Protein AF-A0AAV5VNT0-F1 (afdb_monomer_lite)

pLDDT: mean 85.04, std 13.35, range [34.25, 96.0]

Secondary structure (DSSP, 8-state):
-------GGGTTS-HHHHHHHHHHHT-TTS-HHHHHHHHHHHHHHTT-HHHHHHHHHHHHHHHHHHHHHHHHHHHHHHHHHHHHHHTT--

Structure (mmCIF, N/CA/C/O backbone):
data_AF-A0AAV5VNT0-F1
#
_entry.id   AF-A0AAV5VNT0-F1
#
loop_
_atom_site.group_PDB
_atom_site.id
_atom_site.type_symbol
_atom_site.label_atom_id
_atom_site.label_alt_id
_atom_site.label_comp_id
_atom_site.label_asym_id
_atom_site.label_entity_id
_atom_site.label_seq_id
_atom_site.pdbx_PDB_ins_code
_atom_site.Cartn_x
_atom_site.Cartn_y
_atom_site.Cartn_z
_atom_site.occupancy
_atom_site.B_iso_or_equiv
_atom_site.auth_seq_id
_atom_site.auth_comp_id
_atom_site.auth_asym_id
_atom_site.auth_atom_id
_atom_site.pdbx_PDB_model_num
ATOM 1 N N . TYR A 1 1 ? -12.358 0.124 -18.555 1.00 34.25 1 TYR A N 1
ATOM 2 C CA . TYR A 1 1 ? -12.514 0.448 -17.124 1.00 34.25 1 TYR A CA 1
ATOM 3 C C . TYR A 1 1 ? -11.958 -0.697 -16.294 1.00 34.25 1 TYR A C 1
ATOM 5 O O . TYR A 1 1 ? -12.431 -1.818 -16.433 1.00 34.25 1 TYR A O 1
ATOM 13 N N . GLY A 1 2 ? -10.892 -0.461 -15.525 1.00 47.00 2 GLY A N 1
ATOM 14 C CA . GLY A 1 2 ? -10.323 -1.485 -14.647 1.00 47.00 2 GLY A CA 1
ATOM 15 C C . GLY A 1 2 ? -11.284 -1.765 -13.498 1.00 47.00 2 GLY A C 1
ATOM 16 O O . GLY A 1 2 ? -11.700 -0.836 -12.814 1.00 47.00 2 GLY A O 1
ATOM 17 N N . VAL A 1 3 ? -11.666 -3.026 -13.302 1.00 51.25 3 VAL A N 1
ATOM 18 C CA . VAL A 1 3 ? -12.494 -3.434 -12.163 1.00 51.25 3 VAL A CA 1
ATOM 19 C C . VAL A 1 3 ? -11.725 -3.085 -10.890 1.00 51.25 3 VAL A C 1
ATOM 21 O O . VAL A 1 3 ? -10.681 -3.686 -10.623 1.00 51.25 3 VAL A O 1
ATOM 24 N N . TRP A 1 4 ? -12.206 -2.104 -10.121 1.00 56.44 4 TRP A N 1
ATOM 25 C CA . TRP A 1 4 ? -11.649 -1.794 -8.806 1.00 56.44 4 TRP A CA 1
ATOM 26 C C . TRP A 1 4 ? -11.833 -3.024 -7.919 1.00 56.44 4 TRP A C 1
ATOM 28 O O . TRP A 1 4 ? -12.928 -3.319 -7.437 1.00 56.44 4 TRP A O 1
ATOM 38 N N . ARG A 1 5 ? -10.764 -3.809 -7.770 1.00 68.62 5 ARG A N 1
ATOM 39 C CA . ARG A 1 5 ? -10.775 -4.995 -6.922 1.00 68.62 5 ARG A CA 1
ATOM 40 C C . ARG A 1 5 ? -10.597 -4.520 -5.491 1.00 68.62 5 ARG A C 1
ATOM 42 O O . ARG A 1 5 ? -9.502 -4.115 -5.107 1.00 68.62 5 ARG A O 1
ATOM 49 N N . GLN A 1 6 ? -11.691 -4.554 -4.738 1.00 76.75 6 GLN A N 1
ATOM 50 C CA . GLN A 1 6 ? -11.730 -4.097 -3.358 1.00 76.75 6 GLN A CA 1
ATOM 51 C C . GLN A 1 6 ? -10.601 -4.750 -2.531 1.00 76.75 6 GLN A C 1
ATOM 53 O O . GLN A 1 6 ? -10.491 -5.983 -2.530 1.00 76.75 6 GLN A O 1
ATOM 58 N N . PRO A 1 7 ? -9.759 -3.963 -1.834 1.00 86.19 7 PRO A N 1
ATOM 59 C CA . PRO A 1 7 ? -8.749 -4.512 -0.940 1.00 86.19 7 PRO A CA 1
ATOM 60 C C . PRO A 1 7 ? -9.360 -5.430 0.137 1.00 86.19 7 PRO A C 1
ATOM 62 O O . PRO A 1 7 ? -10.399 -5.086 0.704 1.00 86.19 7 PRO A O 1
ATOM 65 N N . PRO A 1 8 ? -8.724 -6.569 0.478 1.00 89.31 8 PRO A N 1
ATOM 66 C CA . PRO A 1 8 ? -9.268 -7.525 1.448 1.00 89.31 8 PRO A CA 1
ATOM 67 C C . PRO A 1 8 ? -9.557 -6.929 2.831 1.00 89.31 8 PRO A C 1
ATOM 69 O O . PRO A 1 8 ? -10.548 -7.292 3.457 1.00 89.31 8 PRO A O 1
ATOM 72 N N . PHE A 1 9 ? -8.744 -5.971 3.291 1.00 90.00 9 PHE A N 1
ATOM 73 C CA . PHE A 1 9 ? -8.933 -5.320 4.593 1.00 90.00 9 PHE A CA 1
ATOM 74 C C . PHE A 1 9 ? -10.235 -4.512 4.688 1.00 90.00 9 PHE A C 1
ATOM 76 O O . PHE A 1 9 ? -10.675 -4.191 5.787 1.00 90.00 9 PHE A O 1
ATOM 83 N N . LEU A 1 10 ? -10.887 -4.218 3.558 1.00 91.50 10 LEU A N 1
ATOM 84 C CA . LEU A 1 10 ? -12.188 -3.562 3.551 1.00 91.50 10 LEU A CA 1
ATOM 85 C C . LEU A 1 10 ? -13.346 -4.517 3.854 1.00 91.50 10 LEU A C 1
ATOM 87 O O . LEU A 1 10 ? -14.448 -4.049 4.108 1.00 91.50 10 LEU A O 1
ATOM 91 N N . GLN A 1 11 ? -13.156 -5.838 3.837 1.00 88.50 11 GLN A N 1
ATOM 92 C CA . GLN A 1 11 ? -14.259 -6.776 4.081 1.00 88.50 11 GLN A CA 1
ATOM 93 C C . GLN A 1 11 ? -14.809 -6.687 5.512 1.00 88.50 11 GLN A C 1
ATOM 95 O O . GLN A 1 11 ? -16.011 -6.851 5.700 1.00 88.50 11 GLN A O 1
ATOM 100 N N . GLY A 1 12 ? -13.949 -6.380 6.489 1.00 85.50 12 GLY A N 1
ATOM 101 C CA . GLY A 1 12 ? -14.295 -6.326 7.913 1.00 85.50 12 GLY A CA 1
ATOM 102 C C . GLY A 1 12 ? -14.719 -4.954 8.444 1.00 85.50 12 GLY A C 1
ATOM 103 O O . GLY A 1 12 ? -14.977 -4.838 9.637 1.00 85.50 12 GLY A O 1
ATOM 104 N N . VAL A 1 13 ? -14.776 -3.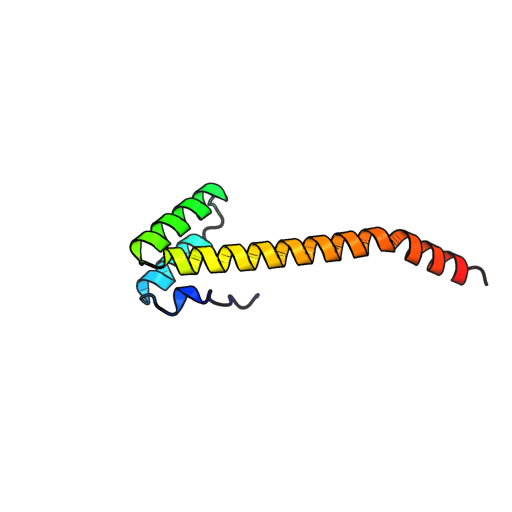917 7.601 1.00 91.75 13 VAL A N 1
ATOM 105 C CA . VAL A 1 13 ? -15.164 -2.556 8.018 1.00 91.75 13 VAL A CA 1
ATOM 106 C C . VAL A 1 13 ? -16.582 -2.207 7.558 1.00 91.75 13 VAL A C 1
ATOM 108 O O . VAL A 1 13 ? -17.135 -2.833 6.645 1.00 91.75 13 VAL A O 1
ATOM 111 N N . SER A 1 14 ? -17.176 -1.190 8.185 1.00 93.94 14 SER A N 1
ATOM 112 C CA . SER A 1 14 ? -18.531 -0.722 7.870 1.00 93.94 14 SER A CA 1
ATOM 113 C C . SER A 1 14 ? -18.658 -0.210 6.427 1.00 93.94 14 SER A C 1
ATOM 115 O O . SER A 1 14 ? -17.668 0.142 5.783 1.00 93.94 14 SER A O 1
ATOM 117 N N . ALA A 1 15 ? -19.890 -0.133 5.913 1.00 92.56 15 ALA A N 1
ATOM 118 C CA . ALA A 1 15 ? -20.157 0.462 4.599 1.00 92.56 15 ALA A CA 1
ATOM 119 C C . ALA A 1 15 ? -19.626 1.903 4.511 1.00 92.56 15 ALA A C 1
ATOM 121 O O . ALA A 1 15 ? -18.898 2.230 3.579 1.00 92.56 15 ALA A O 1
ATOM 122 N N . GLN A 1 16 ? -19.860 2.707 5.553 1.00 93.50 16 GLN A N 1
ATOM 123 C CA . GLN A 1 16 ? -19.322 4.063 5.645 1.00 93.50 16 GLN A CA 1
ATOM 124 C C . GLN A 1 16 ? -17.789 4.088 5.572 1.00 93.50 16 GLN A C 1
ATOM 126 O O . GLN A 1 16 ? -17.215 4.903 4.860 1.00 93.50 16 GLN A O 1
ATOM 131 N N . ALA A 1 17 ? -17.108 3.171 6.266 1.00 93.19 17 ALA A N 1
ATOM 132 C CA . ALA A 1 17 ? -15.652 3.100 6.231 1.00 93.19 17 ALA A CA 1
ATOM 133 C C . ALA A 1 17 ? -15.117 2.723 4.840 1.00 93.19 17 ALA A C 1
ATOM 135 O O . ALA A 1 17 ? -14.068 3.228 4.437 1.00 93.19 17 ALA A O 1
ATOM 136 N N . LYS A 1 18 ? -15.834 1.874 4.089 1.00 93.62 18 LYS A N 1
ATOM 137 C CA . LYS A 1 18 ? -15.508 1.555 2.687 1.00 93.62 18 LYS A CA 1
ATOM 138 C C . LYS A 1 18 ? -15.625 2.790 1.795 1.00 93.62 18 LYS A C 1
ATOM 140 O O . LYS A 1 18 ? -14.741 3.011 0.968 1.00 93.62 18 LYS A O 1
ATOM 145 N N . ASP A 1 19 ? -16.670 3.590 1.984 1.00 92.44 19 ASP A N 1
ATOM 146 C CA . ASP A 1 19 ? -16.889 4.821 1.219 1.00 92.44 19 ASP A CA 1
ATOM 147 C C . ASP A 1 19 ? -15.855 5.897 1.562 1.00 92.44 19 ASP A C 1
ATOM 149 O O . ASP A 1 19 ? -15.318 6.547 0.665 1.00 92.44 19 ASP A O 1
ATOM 153 N N . ASP A 1 20 ? -15.505 6.042 2.841 1.00 93.06 20 ASP A N 1
ATOM 154 C CA . ASP A 1 20 ? -14.444 6.951 3.284 1.00 93.06 20 ASP A CA 1
ATOM 155 C C . ASP A 1 20 ? -13.094 6.566 2.657 1.00 93.06 20 ASP A C 1
ATOM 157 O O . ASP A 1 20 ? -12.383 7.422 2.129 1.00 93.06 20 ASP A O 1
ATOM 161 N N . TYR A 1 21 ? -12.759 5.270 2.649 1.00 92.50 21 TYR A N 1
ATOM 162 C CA . TYR A 1 21 ? -11.541 4.777 2.002 1.00 92.50 21 TYR A CA 1
ATOM 163 C C . TYR A 1 21 ? -11.544 5.047 0.497 1.00 92.50 21 TYR A C 1
ATOM 165 O O . TYR A 1 21 ? -10.533 5.476 -0.058 1.00 92.50 21 TYR A O 1
ATOM 173 N N . ARG A 1 22 ? -12.681 4.814 -0.171 1.00 90.00 22 ARG A N 1
ATOM 174 C CA . ARG A 1 22 ? -12.839 5.087 -1.601 1.00 90.00 22 ARG A CA 1
ATOM 175 C C . ARG A 1 22 ? -12.546 6.552 -1.915 1.00 90.00 22 ARG A C 1
ATOM 177 O O . ARG A 1 22 ? -11.751 6.812 -2.809 1.00 90.00 22 ARG A O 1
ATOM 184 N N . LYS A 1 23 ? -13.114 7.489 -1.151 1.00 90.94 23 LYS A N 1
ATOM 185 C CA . LYS A 1 23 ? -12.878 8.934 -1.328 1.00 90.94 23 LYS A CA 1
ATOM 186 C C . LYS A 1 23 ? -11.410 9.313 -1.156 1.00 90.94 23 LYS A C 1
ATOM 188 O O . LYS A 1 23 ? -10.928 10.183 -1.870 1.00 90.94 23 LYS A O 1
ATOM 193 N N . ILE A 1 24 ? -10.705 8.671 -0.221 1.00 90.81 24 ILE A N 1
ATOM 194 C CA . ILE A 1 24 ? -9.259 8.863 -0.051 1.00 90.81 24 ILE A CA 1
ATOM 195 C C . ILE A 1 24 ? -8.514 8.350 -1.290 1.00 90.81 24 ILE A C 1
ATOM 197 O O . ILE A 1 24 ? -7.677 9.057 -1.835 1.00 90.81 24 ILE A O 1
ATOM 201 N N . TYR A 1 25 ? -8.831 7.138 -1.749 1.00 84.94 25 TYR A N 1
ATOM 202 C CA . TYR A 1 25 ? -8.135 6.478 -2.857 1.00 84.94 25 TYR A CA 1
ATOM 203 C C . TYR A 1 25 ? -8.379 7.131 -4.226 1.00 84.94 25 TYR A C 1
ATOM 205 O O . TYR A 1 25 ? -7.468 7.195 -5.044 1.00 84.94 25 TYR A O 1
ATOM 213 N N . GLU A 1 26 ? -9.599 7.602 -4.479 1.00 86.31 26 GLU A N 1
ATOM 214 C CA . GLU A 1 26 ? -10.005 8.257 -5.731 1.00 86.31 26 GLU A CA 1
ATOM 215 C C . GLU A 1 26 ? -9.636 9.751 -5.757 1.00 86.31 26 GLU A C 1
ATOM 217 O O . GLU A 1 26 ? -9.916 10.441 -6.734 1.00 86.31 26 GLU A O 1
ATOM 222 N N . ASN A 1 27 ? -8.996 10.273 -4.706 1.00 86.81 27 ASN A N 1
ATOM 223 C CA . ASN A 1 27 ? -8.526 11.650 -4.694 1.00 86.81 27 ASN A CA 1
ATOM 224 C C . ASN A 1 27 ? -7.271 11.804 -5.568 1.00 86.81 27 ASN A C 1
ATOM 226 O O . ASN A 1 27 ? -6.142 11.659 -5.101 1.00 86.81 27 ASN A O 1
ATOM 230 N N . GLU A 1 28 ? -7.488 12.136 -6.839 1.00 76.56 28 GLU A N 1
ATOM 231 C CA . GLU A 1 28 ? -6.434 12.331 -7.846 1.00 76.56 28 GLU A CA 1
ATOM 232 C C . GLU A 1 28 ? -5.535 13.553 -7.577 1.00 76.56 28 GLU A C 1
ATOM 234 O O . GLU A 1 28 ? -4.477 13.687 -8.188 1.00 76.56 28 GLU A O 1
ATOM 239 N N . VAL A 1 29 ? -5.936 14.443 -6.661 1.00 83.69 29 VAL A N 1
ATOM 240 C CA . VAL A 1 29 ? -5.225 15.694 -6.346 1.00 83.69 29 VAL A CA 1
ATOM 241 C C . VAL A 1 29 ? -4.234 15.511 -5.189 1.00 83.69 29 VAL A C 1
ATOM 243 O O . VAL A 1 29 ? -3.308 16.306 -5.0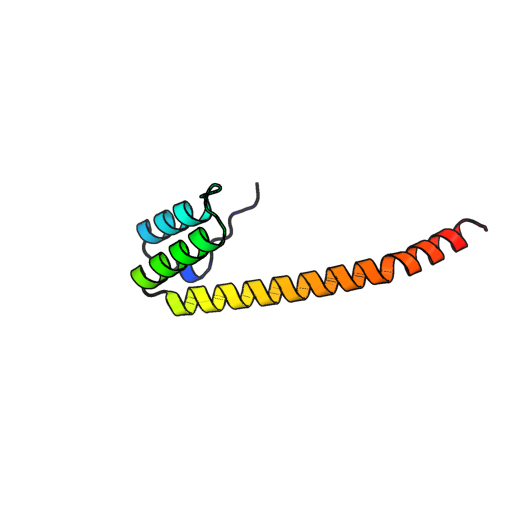31 1.00 83.69 29 VAL A O 1
ATOM 246 N N . MET A 1 30 ? -4.396 14.470 -4.367 1.00 82.88 30 MET A N 1
ATOM 247 C CA . MET A 1 30 ? -3.515 14.235 -3.224 1.00 82.88 30 MET A CA 1
ATOM 248 C C . MET A 1 30 ? -2.104 13.837 -3.660 1.00 82.88 30 MET A C 1
ATOM 250 O O . MET A 1 30 ? -1.900 12.893 -4.426 1.00 82.88 30 MET A O 1
ATOM 254 N N . ALA A 1 31 ? -1.102 14.492 -3.071 1.00 86.69 31 ALA A N 1
ATOM 255 C CA . ALA A 1 31 ? 0.269 14.013 -3.161 1.00 86.69 31 ALA A CA 1
ATOM 256 C C . ALA A 1 31 ? 0.394 12.632 -2.493 1.00 86.69 31 ALA A C 1
ATOM 258 O O . ALA A 1 31 ? -0.307 12.315 -1.529 1.00 86.69 31 ALA A O 1
ATOM 259 N N . LYS A 1 32 ? 1.345 11.815 -2.957 1.00 81.12 32 LYS A N 1
ATOM 260 C CA . LYS A 1 32 ? 1.550 10.442 -2.462 1.00 81.12 32 LYS A CA 1
ATOM 261 C C . LYS A 1 32 ? 1.693 10.360 -0.934 1.00 81.12 32 LYS A C 1
ATOM 263 O O . LYS A 1 32 ? 1.150 9.447 -0.313 1.00 81.12 32 LYS A O 1
ATOM 268 N N . GLU A 1 33 ? 2.412 11.299 -0.326 1.00 84.25 33 GLU A N 1
ATOM 269 C CA . GLU A 1 33 ? 2.586 11.357 1.131 1.00 84.25 33 GLU A CA 1
ATOM 270 C C . GLU A 1 33 ? 1.275 11.687 1.853 1.00 84.25 33 GLU A C 1
ATOM 272 O O . GLU A 1 33 ? 0.939 11.043 2.845 1.00 84.25 33 GLU A O 1
ATOM 277 N N . GLN A 1 34 ? 0.482 12.617 1.315 1.00 87.69 34 GLN A N 1
ATOM 278 C CA . GLN A 1 34 ? -0.829 12.969 1.868 1.00 87.69 34 GLN A CA 1
ATOM 279 C C . GLN A 1 34 ? -1.796 11.786 1.794 1.00 87.69 34 GLN A C 1
ATOM 281 O O . GLN A 1 34 ? -2.465 11.481 2.780 1.00 87.69 34 GLN A O 1
ATOM 286 N N . LEU A 1 35 ? -1.810 11.076 0.663 1.00 88.25 35 LEU A N 1
ATOM 287 C CA . LEU A 1 35 ? -2.589 9.853 0.490 1.00 88.25 35 LEU A CA 1
ATOM 288 C C . LEU A 1 35 ? -2.179 8.780 1.512 1.00 88.25 35 LEU A C 1
ATOM 290 O O . LEU A 1 35 ? -3.030 8.141 2.127 1.00 88.25 35 LEU A O 1
ATOM 294 N N . THR A 1 36 ? -0.873 8.612 1.731 1.00 87.31 36 THR A N 1
ATOM 295 C CA . THR A 1 36 ? -0.331 7.633 2.687 1.00 87.31 36 THR A CA 1
ATOM 296 C C . THR A 1 36 ? -0.767 7.958 4.115 1.00 87.31 36 THR A C 1
ATOM 298 O O . THR A 1 36 ? -1.269 7.082 4.822 1.00 87.31 36 THR A O 1
ATOM 301 N N . ASN A 1 37 ? -0.659 9.225 4.516 1.00 92.06 37 ASN A N 1
ATOM 302 C CA . ASN A 1 37 ? -1.090 9.689 5.833 1.00 92.06 37 ASN A CA 1
ATOM 303 C C . ASN A 1 37 ? -2.610 9.557 6.020 1.00 92.06 37 ASN A C 1
ATOM 305 O O . ASN A 1 37 ? -3.061 9.119 7.079 1.00 92.06 37 ASN A O 1
ATOM 309 N N . ALA A 1 38 ? -3.406 9.867 4.992 1.00 93.06 38 ALA A N 1
ATOM 310 C CA . ALA A 1 38 ? -4.860 9.721 5.027 1.00 93.06 38 ALA A CA 1
ATOM 311 C C . ALA A 1 38 ? -5.289 8.253 5.187 1.00 93.06 38 ALA A C 1
ATOM 313 O O . ALA A 1 38 ? -6.153 7.950 6.012 1.00 93.06 38 ALA A O 1
ATOM 314 N N . ILE A 1 39 ? -4.651 7.329 4.459 1.00 92.31 39 ILE A N 1
ATOM 315 C CA . ILE A 1 39 ? -4.903 5.887 4.596 1.00 92.31 39 ILE A CA 1
ATOM 316 C C . ILE A 1 39 ? -4.489 5.392 5.988 1.00 92.31 39 ILE A C 1
ATOM 318 O O . ILE A 1 39 ? -5.228 4.612 6.586 1.00 92.31 39 ILE A O 1
ATOM 322 N N . ALA A 1 40 ? -3.358 5.853 6.532 1.00 92.88 40 ALA A N 1
ATOM 323 C CA . ALA A 1 40 ? -2.907 5.477 7.873 1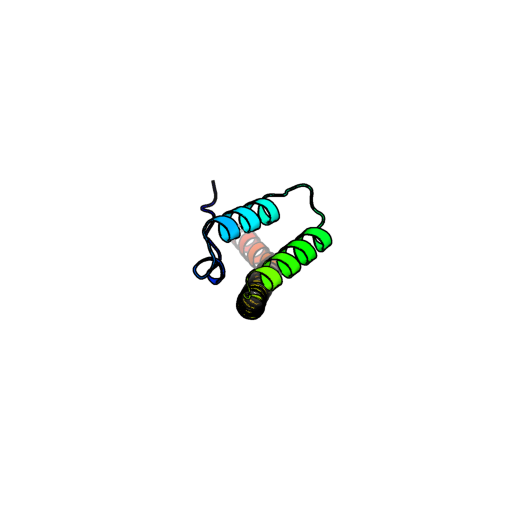.00 92.88 40 ALA A CA 1
ATOM 324 C C . ALA A 1 40 ? -3.878 5.956 8.968 1.00 92.88 40 ALA A C 1
ATOM 326 O O . ALA A 1 40 ? -4.261 5.179 9.844 1.00 92.88 40 ALA A O 1
ATOM 327 N N . ALA A 1 41 ? -4.341 7.206 8.885 1.00 95.44 41 ALA A N 1
ATOM 328 C CA . ALA A 1 41 ? -5.335 7.750 9.807 1.00 95.44 41 ALA A CA 1
ATOM 329 C C . ALA A 1 41 ? -6.675 7.000 9.710 1.00 95.44 41 ALA A C 1
ATOM 331 O O . ALA A 1 41 ? -7.273 6.640 10.728 1.00 95.44 41 ALA A O 1
ATOM 332 N N . TRP A 1 42 ? -7.127 6.707 8.487 1.00 95.88 42 TRP A N 1
ATOM 333 C CA . TRP A 1 42 ? -8.326 5.907 8.245 1.00 95.88 42 TRP A CA 1
ATOM 334 C C . TRP A 1 42 ? -8.193 4.488 8.817 1.00 95.88 42 TRP A C 1
ATOM 336 O O . TRP A 1 42 ? -9.126 3.989 9.449 1.00 95.88 42 TRP A O 1
ATOM 346 N N . ALA A 1 43 ? -7.038 3.847 8.642 1.00 95.31 43 ALA A N 1
ATOM 347 C CA . ALA A 1 43 ? -6.791 2.497 9.134 1.00 95.31 43 ALA A CA 1
ATOM 348 C C . ALA A 1 43 ? -6.817 2.441 10.668 1.00 95.31 43 ALA A C 1
ATOM 350 O O . ALA A 1 43 ? -7.411 1.518 11.234 1.00 95.31 43 ALA A O 1
ATOM 351 N N . ALA A 1 44 ? -6.258 3.461 11.330 1.00 95.69 44 ALA A N 1
ATOM 352 C CA . ALA A 1 44 ? -6.253 3.570 12.784 1.00 95.69 44 ALA A CA 1
ATOM 353 C C . ALA A 1 44 ? -7.675 3.753 13.324 1.00 95.69 44 ALA A C 1
ATOM 355 O O . ALA A 1 44 ? -8.089 3.028 14.225 1.00 95.69 44 ALA A O 1
ATOM 356 N N . LYS A 1 45 ? -8.463 4.645 12.706 1.00 96.00 45 LYS A N 1
ATOM 357 C CA . LYS A 1 45 ? -9.872 4.885 13.063 1.00 96.00 45 LYS A CA 1
ATOM 358 C C . LYS A 1 45 ? -10.733 3.620 12.973 1.00 96.00 45 LYS A C 1
ATOM 360 O O . LYS A 1 45 ? -11.690 3.478 13.726 1.00 96.00 45 LYS A O 1
ATOM 365 N N . ASN A 1 46 ? -10.408 2.715 12.051 1.00 95.44 46 ASN A N 1
ATOM 366 C CA . ASN A 1 46 ? -11.176 1.496 11.798 1.00 95.44 46 ASN A CA 1
ATOM 367 C C . ASN A 1 46 ? -10.534 0.227 12.383 1.00 95.44 46 ASN A C 1
ATOM 369 O O . ASN A 1 46 ? -11.031 -0.865 12.123 1.00 95.44 46 ASN A O 1
ATOM 373 N N . ASN A 1 47 ? -9.455 0.347 13.166 1.00 94.62 47 ASN A N 1
ATOM 374 C CA . ASN A 1 47 ? -8.728 -0.778 13.769 1.00 94.62 47 ASN A CA 1
ATOM 375 C C . ASN A 1 47 ? -8.248 -1.839 12.755 1.00 94.62 47 ASN A C 1
ATOM 377 O O . ASN A 1 47 ? -8.226 -3.034 13.052 1.00 94.62 47 ASN A O 1
ATOM 381 N N . VAL A 1 48 ? -7.843 -1.407 11.555 1.00 95.56 48 VAL A N 1
ATOM 382 C CA . VAL A 1 48 ? -7.353 -2.292 10.476 1.00 95.56 48 VAL A CA 1
ATOM 383 C C . VAL A 1 48 ? -5.885 -2.054 10.101 1.00 95.56 48 VAL A C 1
ATOM 385 O O . VAL A 1 48 ? -5.439 -2.464 9.027 1.00 95.56 48 VAL A O 1
ATOM 388 N N . ASN A 1 49 ? -5.114 -1.402 10.979 1.00 94.69 49 ASN A N 1
ATOM 389 C CA . ASN A 1 49 ? -3.686 -1.125 10.765 1.00 94.69 49 ASN A CA 1
ATOM 390 C C . ASN A 1 49 ? -2.880 -2.370 10.344 1.00 94.69 49 ASN A C 1
ATOM 392 O O . ASN A 1 49 ? -2.189 -2.291 9.325 1.00 94.69 49 ASN A O 1
ATOM 396 N N . PRO A 1 50 ? -2.979 -3.526 11.037 1.00 93.44 50 PRO A N 1
ATOM 397 C CA . PRO A 1 50 ? -2.232 -4.724 10.644 1.00 93.44 50 PRO A CA 1
ATOM 398 C C . PRO A 1 50 ? -2.581 -5.217 9.234 1.00 93.44 50 PRO A C 1
ATOM 400 O O . PRO A 1 50 ? -1.704 -5.617 8.470 1.00 93.44 50 PRO A O 1
ATOM 403 N N . GLN A 1 51 ? -3.861 -5.168 8.863 1.00 93.75 51 GLN A N 1
ATOM 404 C CA . GLN A 1 51 ? -4.356 -5.656 7.579 1.00 93.75 51 GLN A CA 1
ATOM 405 C C . GLN A 1 51 ? -3.944 -4.728 6.429 1.00 93.75 51 GLN A C 1
ATOM 407 O O . GLN A 1 51 ? -3.628 -5.206 5.337 1.00 93.75 51 GLN A O 1
ATOM 412 N N . VAL A 1 52 ? -3.918 -3.414 6.671 1.00 91.69 52 VAL A N 1
ATOM 413 C CA . VAL A 1 52 ? -3.422 -2.424 5.705 1.00 91.69 52 VAL A CA 1
ATOM 414 C C . VAL A 1 52 ? -1.912 -2.570 5.509 1.00 91.69 52 VAL A C 1
ATOM 416 O O . VAL A 1 52 ? -1.460 -2.611 4.365 1.00 91.69 52 VAL A O 1
ATOM 419 N N . ALA A 1 53 ? -1.138 -2.736 6.587 1.00 91.44 53 ALA A N 1
ATOM 420 C CA . ALA A 1 53 ? 0.305 -2.972 6.503 1.00 91.44 53 ALA A CA 1
ATOM 421 C C . ALA A 1 53 ? 0.631 -4.248 5.707 1.00 91.44 53 ALA A C 1
ATOM 423 O O . ALA A 1 53 ? 1.361 -4.192 4.719 1.00 91.44 53 ALA A O 1
ATOM 424 N N . ALA A 1 54 ? -0.011 -5.373 6.044 1.00 92.06 54 ALA A N 1
ATOM 425 C CA . ALA A 1 54 ? 0.182 -6.638 5.335 1.00 92.06 54 ALA A CA 1
ATOM 426 C C . ALA A 1 54 ? -0.202 -6.554 3.845 1.00 92.06 54 ALA A C 1
ATOM 428 O O . ALA A 1 54 ? 0.427 -7.180 2.985 1.00 92.06 54 ALA A O 1
ATOM 429 N N . PHE A 1 55 ? -1.244 -5.784 3.514 1.00 90.69 55 PHE A N 1
ATOM 430 C CA . PHE A 1 55 ? -1.612 -5.543 2.123 1.00 90.69 55 PHE A CA 1
ATOM 431 C C . PHE A 1 55 ? -0.540 -4.736 1.384 1.00 90.69 55 PHE A C 1
ATOM 433 O O . PHE A 1 55 ? -0.168 -5.123 0.274 1.00 90.69 55 PHE A O 1
ATOM 440 N N . ASN A 1 56 ? -0.029 -3.664 1.992 1.00 88.44 56 ASN A N 1
ATOM 441 C CA . ASN A 1 56 ? 1.024 -2.832 1.408 1.00 88.44 56 ASN A CA 1
ATOM 442 C C . ASN A 1 56 ? 2.302 -3.642 1.161 1.00 88.44 56 ASN A C 1
ATOM 444 O O . ASN A 1 56 ? 2.815 -3.627 0.043 1.00 88.44 56 ASN A O 1
ATOM 448 N N . ASP A 1 57 ? 2.730 -4.456 2.127 1.00 92.50 57 ASP A N 1
ATOM 449 C CA . ASP A 1 57 ? 3.891 -5.342 1.974 1.00 92.50 57 ASP A CA 1
ATOM 450 C C . ASP A 1 57 ? 3.727 -6.304 0.790 1.00 92.50 57 ASP A C 1
ATOM 452 O O . ASP A 1 57 ? 4.648 -6.515 -0.008 1.00 92.50 57 ASP A O 1
ATOM 456 N N . LYS A 1 58 ? 2.525 -6.870 0.618 1.00 90.25 58 LYS A N 1
ATOM 457 C CA . LYS A 1 58 ? 2.217 -7.754 -0.513 1.00 90.25 58 LYS A CA 1
ATOM 458 C C . LYS A 1 58 ? 2.266 -7.013 -1.852 1.00 90.25 58 LYS A C 1
ATOM 460 O O . LYS A 1 58 ? 2.738 -7.587 -2.841 1.00 90.25 58 LYS A O 1
ATOM 465 N N . GLN A 1 59 ? 1.787 -5.768 -1.911 1.00 86.88 59 GLN A N 1
ATOM 466 C CA . GLN A 1 59 ? 1.891 -4.945 -3.121 1.00 86.88 59 GLN A CA 1
ATOM 467 C C . GLN A 1 59 ? 3.347 -4.600 -3.435 1.00 86.88 59 GLN A C 1
ATOM 469 O O . GLN A 1 59 ? 3.766 -4.753 -4.583 1.00 86.88 59 GLN A O 1
ATOM 474 N N . ASP A 1 60 ? 4.143 -4.247 -2.431 1.00 89.56 60 ASP A N 1
ATOM 475 C CA . ASP A 1 60 ? 5.563 -3.943 -2.601 1.00 89.56 60 ASP A CA 1
ATOM 476 C C . ASP A 1 60 ? 6.352 -5.152 -3.101 1.00 89.56 60 ASP A C 1
ATOM 478 O O . ASP A 1 60 ? 7.158 -5.037 -4.028 1.00 89.56 60 ASP A O 1
ATOM 482 N N . GLN A 1 61 ? 6.087 -6.345 -2.565 1.00 92.50 61 GLN A N 1
ATOM 483 C CA . GLN A 1 61 ? 6.683 -7.580 -3.077 1.00 92.50 61 GLN A CA 1
ATOM 484 C C . GLN A 1 61 ? 6.278 -7.859 -4.529 1.00 92.50 61 GLN A C 1
ATOM 486 O O . GLN A 1 61 ? 7.117 -8.263 -5.340 1.00 92.50 61 GLN A O 1
ATOM 491 N N . LYS A 1 62 ? 5.006 -7.636 -4.884 1.00 90.12 62 LYS A N 1
ATOM 492 C CA . LYS A 1 62 ? 4.521 -7.802 -6.261 1.00 90.12 62 LYS A CA 1
ATOM 493 C C . LYS A 1 62 ? 5.207 -6.818 -7.209 1.00 90.12 62 LYS A C 1
ATOM 495 O O . LYS A 1 62 ? 5.688 -7.240 -8.260 1.00 90.12 62 LYS A O 1
ATOM 500 N N . LEU A 1 63 ? 5.313 -5.549 -6.822 1.00 90.12 63 LEU A N 1
ATOM 501 C CA . LEU A 1 63 ? 6.003 -4.514 -7.592 1.00 90.12 63 LEU A CA 1
ATOM 502 C C . LEU A 1 63 ? 7.491 -4.830 -7.756 1.00 90.12 63 LEU A C 1
ATOM 504 O O . LEU A 1 63 ? 8.014 -4.722 -8.863 1.00 90.12 63 LEU A O 1
ATOM 508 N N . LYS A 1 64 ? 8.174 -5.284 -6.697 1.00 93.12 64 LYS A N 1
ATOM 509 C CA . LYS A 1 64 ? 9.575 -5.736 -6.770 1.00 93.12 64 LYS A CA 1
ATOM 510 C C . LYS A 1 64 ? 9.748 -6.871 -7.784 1.00 93.12 64 LYS A C 1
ATOM 512 O O . LYS A 1 64 ? 10.625 -6.785 -8.641 1.00 93.12 64 LYS A O 1
ATOM 517 N N . LYS A 1 65 ? 8.881 -7.891 -7.745 1.00 92.44 65 LYS A N 1
ATOM 518 C CA . LYS A 1 65 ? 8.900 -9.008 -8.711 1.00 92.44 65 LYS A CA 1
ATOM 519 C C . LYS A 1 65 ? 8.652 -8.538 -10.145 1.00 92.44 65 LYS A C 1
ATOM 521 O O . LYS A 1 65 ? 9.364 -8.956 -11.052 1.00 92.44 65 LYS A O 1
ATOM 526 N N . GLN A 1 66 ? 7.678 -7.651 -10.349 1.00 91.69 66 GLN A N 1
ATOM 527 C CA . GLN A 1 66 ? 7.381 -7.084 -11.667 1.00 91.69 66 GLN A CA 1
ATOM 528 C C . GLN A 1 66 ? 8.557 -6.273 -12.215 1.00 91.69 66 GLN A C 1
ATOM 530 O O . GLN A 1 66 ? 8.941 -6.471 -13.364 1.00 91.69 66 GLN A O 1
ATOM 535 N N . ARG A 1 67 ? 9.177 -5.420 -11.391 1.00 91.00 67 ARG A N 1
ATOM 536 C CA . ARG A 1 67 ? 10.377 -4.662 -11.775 1.00 91.00 67 ARG A CA 1
ATOM 537 C C . ARG A 1 67 ? 11.518 -5.591 -12.171 1.00 91.00 67 ARG A C 1
ATOM 539 O O . ARG A 1 67 ? 12.093 -5.398 -13.231 1.00 91.00 67 ARG A O 1
ATOM 546 N N . ALA A 1 68 ? 11.796 -6.629 -11.382 1.00 92.62 68 ALA A N 1
ATOM 547 C CA . ALA A 1 68 ? 12.832 -7.608 -11.710 1.00 92.62 68 ALA A CA 1
ATOM 548 C C . ALA A 1 68 ? 12.558 -8.328 -13.045 1.00 92.62 68 ALA A C 1
ATOM 550 O O . ALA A 1 68 ? 13.465 -8.474 -13.864 1.00 92.62 68 ALA A O 1
ATOM 551 N N . ALA A 1 69 ? 11.305 -8.726 -13.295 1.00 91.94 69 ALA A N 1
ATOM 552 C CA . ALA A 1 69 ? 10.904 -9.352 -14.554 1.00 91.94 69 ALA A CA 1
ATOM 553 C C . ALA A 1 69 ? 11.074 -8.404 -15.755 1.00 91.94 69 ALA A C 1
ATOM 555 O O . ALA A 1 69 ? 11.620 -8.814 -16.778 1.00 91.94 69 ALA A O 1
ATOM 556 N N . ILE A 1 70 ? 10.670 -7.136 -15.617 1.00 93.00 70 ILE A N 1
ATOM 557 C CA . ILE A 1 70 ? 10.841 -6.109 -16.657 1.00 93.00 70 ILE A CA 1
ATOM 558 C C . ILE A 1 70 ? 12.327 -5.854 -16.915 1.00 93.00 70 ILE A C 1
ATOM 560 O O . ILE A 1 70 ? 12.748 -5.888 -18.066 1.00 93.00 70 ILE A O 1
ATOM 564 N N . THR A 1 71 ? 13.137 -5.666 -15.871 1.00 93.44 71 THR A N 1
ATOM 565 C CA . THR A 1 71 ? 14.590 -5.487 -16.006 1.00 93.44 71 THR A CA 1
ATOM 566 C C . THR A 1 71 ? 15.221 -6.664 -16.744 1.00 93.44 71 THR A C 1
ATOM 568 O O . THR A 1 71 ? 15.994 -6.454 -17.675 1.00 93.44 71 THR A O 1
ATOM 571 N N . SER A 1 72 ? 14.852 -7.900 -16.391 1.00 91.06 72 SER A N 1
ATOM 572 C CA . SER A 1 72 ? 15.349 -9.094 -17.081 1.00 91.06 72 SER A CA 1
ATOM 573 C C . SER A 1 72 ? 14.930 -9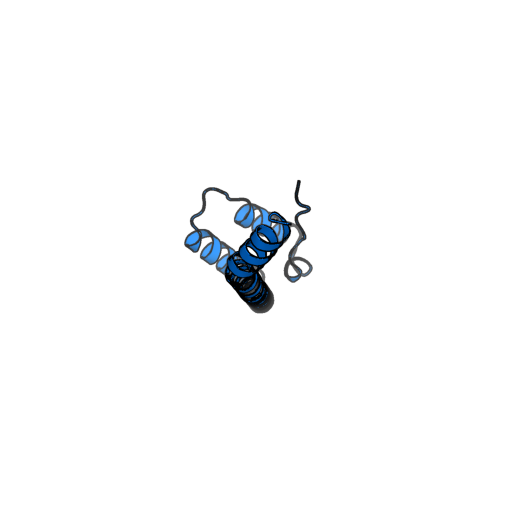.130 -18.553 1.00 91.06 72 SER A C 1
ATOM 575 O O . SER A 1 72 ? 15.742 -9.470 -19.412 1.00 91.06 72 SER A O 1
ATOM 577 N N . ALA A 1 73 ? 13.688 -8.754 -18.868 1.00 90.94 73 ALA A N 1
ATOM 578 C CA . ALA A 1 73 ? 13.219 -8.668 -20.246 1.00 90.94 73 ALA A CA 1
ATOM 579 C C . ALA A 1 73 ? 14.008 -7.616 -21.039 1.00 90.94 73 ALA A C 1
ATOM 581 O O . ALA A 1 73 ? 14.520 -7.930 -22.110 1.00 90.94 73 ALA A O 1
ATOM 582 N N . VAL A 1 74 ? 14.186 -6.412 -20.484 1.00 92.62 74 VAL A N 1
ATOM 583 C CA . VAL A 1 74 ? 14.951 -5.321 -21.108 1.00 92.62 74 VAL A CA 1
ATOM 584 C C . VAL A 1 74 ? 16.402 -5.728 -21.363 1.00 92.62 74 VAL A C 1
ATOM 586 O O . VAL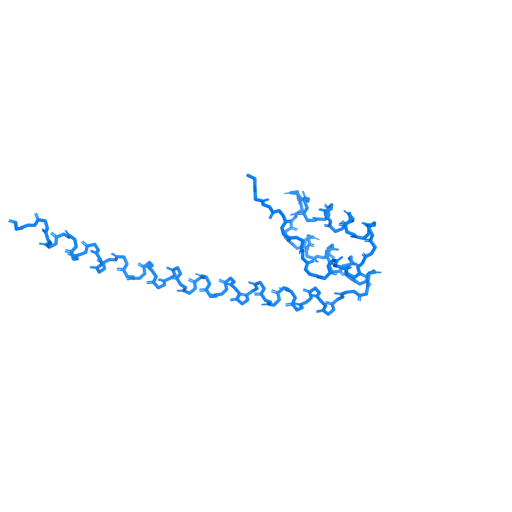 A 1 74 ? 16.919 -5.482 -22.448 1.00 92.62 74 VAL A O 1
ATOM 589 N N . GLN A 1 75 ? 17.043 -6.422 -20.420 1.00 91.88 75 GLN A N 1
ATOM 590 C CA . GLN A 1 75 ? 18.406 -6.940 -20.592 1.00 91.88 75 GLN A CA 1
ATOM 591 C C . GLN A 1 75 ? 18.519 -7.988 -21.707 1.00 91.88 75 GLN A C 1
ATOM 593 O O . GLN A 1 75 ? 19.571 -8.109 -22.329 1.00 91.88 75 GLN A O 1
ATOM 598 N N . LYS A 1 76 ? 17.449 -8.746 -21.975 1.00 89.44 76 LYS A N 1
ATOM 599 C CA . LYS A 1 76 ? 17.411 -9.760 -23.040 1.00 89.44 76 LYS A CA 1
ATOM 600 C C . LYS A 1 76 ? 17.075 -9.181 -24.415 1.00 89.44 76 LYS A C 1
ATOM 602 O O . LYS A 1 76 ? 17.386 -9.827 -25.415 1.00 89.44 76 LYS A O 1
ATOM 607 N N . LEU A 1 77 ? 16.486 -7.982 -24.490 1.00 88.06 77 LEU A N 1
ATOM 608 C CA . LEU A 1 77 ? 16.090 -7.355 -25.760 1.00 88.06 77 LEU A CA 1
ATOM 609 C C . LEU A 1 77 ? 17.242 -7.260 -26.781 1.00 88.06 77 LEU A C 1
ATOM 611 O O . LEU A 1 77 ? 17.019 -7.660 -27.923 1.00 88.06 77 LEU A O 1
ATOM 615 N N . PRO A 1 78 ? 18.470 -6.822 -26.431 1.00 88.19 78 PRO A N 1
ATOM 616 C CA . PRO A 1 78 ? 19.563 -6.732 -27.402 1.00 88.19 78 PRO A CA 1
ATOM 617 C C . PRO A 1 78 ? 19.952 -8.085 -28.011 1.00 88.19 78 PRO A C 1
ATOM 619 O O . PRO A 1 78 ? 20.204 -8.179 -29.209 1.00 88.19 78 PRO A O 1
ATOM 622 N N . ALA A 1 79 ? 19.960 -9.154 -27.208 1.00 83.44 79 ALA A N 1
ATOM 623 C CA . ALA A 1 79 ? 20.297 -10.496 -27.681 1.00 83.44 79 ALA A CA 1
ATOM 624 C C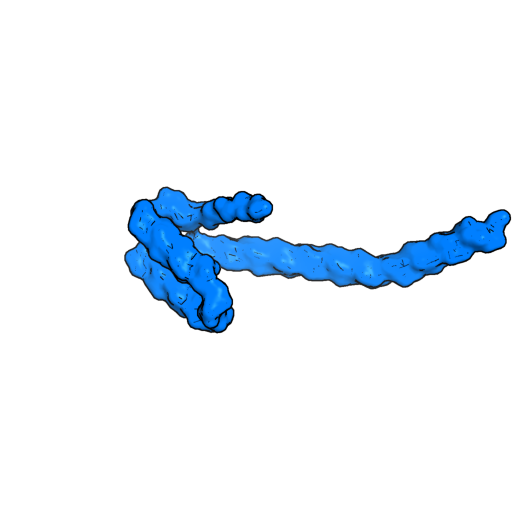 . ALA A 1 79 ? 19.255 -11.027 -28.679 1.00 83.44 79 ALA A C 1
ATOM 626 O O . ALA A 1 79 ? 19.616 -11.588 -29.713 1.00 83.44 79 ALA A O 1
ATOM 627 N N . VAL A 1 80 ? 17.969 -10.790 -28.401 1.00 82.25 80 VAL A N 1
ATOM 628 C CA . VAL A 1 80 ? 16.865 -11.145 -29.308 1.00 82.25 80 VAL A CA 1
ATOM 629 C C . VAL A 1 80 ? 16.943 -10.339 -30.606 1.00 82.25 80 VAL A C 1
ATOM 631 O O . VAL A 1 80 ? 16.806 -10.905 -31.689 1.00 82.25 80 VAL A O 1
ATOM 634 N N . LEU A 1 81 ? 17.223 -9.034 -30.522 1.00 80.25 81 LEU A N 1
ATOM 635 C CA . LEU A 1 81 ? 17.390 -8.182 -31.703 1.00 80.25 81 LEU A CA 1
ATOM 636 C C . LEU A 1 81 ? 18.541 -8.663 -32.596 1.00 80.25 81 LEU A C 1
ATOM 638 O O . LEU A 1 81 ? 18.378 -8.713 -33.815 1.00 80.25 81 LEU A O 1
ATOM 642 N N . ASN A 1 82 ? 19.656 -9.092 -32.001 1.00 77.50 82 ASN A N 1
ATOM 643 C CA . ASN A 1 82 ? 20.784 -9.662 -32.737 1.00 77.50 82 ASN A CA 1
ATOM 644 C C . ASN A 1 82 ? 20.438 -11.011 -33.389 1.00 77.50 82 ASN A C 1
ATOM 646 O O . ASN A 1 82 ? 20.807 -11.250 -34.532 1.00 77.50 82 ASN A O 1
ATOM 650 N N . GLN A 1 83 ? 19.683 -11.892 -32.728 1.00 75.00 83 GLN A N 1
ATOM 651 C CA . GLN A 1 83 ? 19.214 -13.131 -33.368 1.00 75.00 83 GLN A CA 1
ATOM 652 C C . GLN A 1 83 ? 18.277 -12.856 -34.556 1.00 75.00 83 GLN A C 1
ATOM 654 O O . GLN A 1 83 ? 18.367 -13.521 -35.589 1.00 75.00 83 GLN A O 1
ATOM 659 N N . CYS A 1 84 ? 17.400 -11.855 -34.445 1.00 67.94 84 CYS A N 1
ATOM 660 C CA . CYS A 1 84 ? 16.499 -11.468 -35.530 1.00 67.94 84 CYS A CA 1
ATOM 661 C C . CYS A 1 84 ? 17.203 -10.773 -36.704 1.00 67.94 84 CYS A C 1
ATOM 663 O O . CYS A 1 84 ? 16.720 -10.887 -37.832 1.00 67.94 84 CYS A O 1
ATOM 665 N N . SER A 1 85 ? 18.294 -10.036 -36.470 1.00 62.28 85 SER A N 1
ATOM 666 C CA . SER A 1 85 ? 19.078 -9.422 -37.550 1.00 62.28 85 SER A CA 1
ATOM 667 C C . SER A 1 85 ? 19.896 -10.465 -38.312 1.00 62.28 85 SER A C 1
ATOM 669 O O . SER A 1 85 ? 19.951 -10.407 -39.536 1.00 62.28 85 SER A O 1
ATOM 671 N N . TRP A 1 86 ? 20.428 -11.478 -37.621 1.00 52.00 86 TRP A N 1
ATOM 672 C CA . TRP A 1 86 ? 21.128 -12.601 -38.253 1.00 52.00 86 TRP A CA 1
ATOM 673 C C . TRP A 1 86 ? 20.213 -13.483 -39.115 1.00 52.00 86 TRP A C 1
ATOM 675 O O . TRP A 1 86 ? 20.624 -13.919 -40.187 1.00 52.00 86 TRP A O 1
ATOM 685 N N . ASN A 1 87 ? 18.961 -13.706 -38.703 1.00 55.06 87 ASN A N 1
ATOM 686 C CA . ASN A 1 87 ? 18.007 -14.509 -39.481 1.00 55.06 87 ASN A CA 1
ATOM 687 C C . ASN A 1 87 ? 17.444 -13.803 -40.728 1.00 55.06 87 ASN A C 1
ATOM 689 O O . ASN A 1 87 ? 16.819 -14.463 -41.549 1.00 55.06 87 ASN A O 1
ATOM 693 N N . ARG A 1 88 ? 17.636 -12.484 -40.879 1.00 54.88 88 ARG A N 1
ATOM 694 C CA . ARG A 1 88 ? 17.150 -11.712 -42.040 1.00 54.88 88 ARG A CA 1
ATOM 695 C C . ARG A 1 88 ? 18.158 -11.594 -43.190 1.00 54.88 88 ARG A C 1
ATOM 697 O O . ARG A 1 88 ? 17.802 -11.051 -44.228 1.00 54.88 88 ARG A O 1
ATOM 704 N N . SER A 1 89 ? 19.380 -12.095 -43.008 1.00 53.19 89 SER A N 1
ATOM 705 C CA . SER A 1 89 ? 20.465 -12.043 -44.003 1.00 53.19 89 SER A CA 1
ATOM 706 C C . SER A 1 89 ? 20.728 -13.391 -44.699 1.00 53.19 89 SER A C 1
ATOM 708 O O . SER A 1 89 ? 21.797 -13.578 -45.277 1.00 53.19 89 SER A O 1
ATOM 710 N N . ARG A 1 90 ? 19.783 -14.335 -44.622 1.00 45.97 90 ARG A N 1
ATOM 711 C CA . ARG A 1 90 ? 19.731 -15.576 -45.414 1.00 45.97 90 ARG A CA 1
ATOM 712 C C . ARG A 1 90 ? 18.500 -15.546 -46.303 1.00 45.97 90 ARG A C 1
ATOM 714 O O . ARG A 1 90 ? 18.606 -16.088 -47.420 1.00 45.97 90 ARG A O 1
#

InterPro domains:
  IPR003677 SXP/RAL-2 family protein Ani s 5-like, cation-binding domain [PF02520] (17-84)
  IPR052823 SXP/RAL-2-related [PTHR21593] (7-84)

Sequence (90 aa):
YGVWRQPPFLQGVSAQAKDDYRKIYENEVMAKEQLTNAIAAWAAKNNVNPQVAAFNDKQDQKLKKQRAAITSAVQKLPAVLNQCSWNRSR

Radius of gyration: 20.67 Å; chains: 1; bounding box: 41×31×59 Å

Organism: NCBI:txid1538716

Foldseek 3Di:
DDDPDDQPLCVPFDPVLSVQLVCLVPPPPDDPVRSVVSVCVSCVVGVSNVSVVVSVVVVVVVVVVVVVVVVVVVVCVVVVVVVVVVVVVD